Protein AF-A0A4V2ML51-F1 (afdb_monomer)

Sequence (66 aa):
MSSLFSDHVVLQQQTKVNIWGWATPGNKVQVAGTWGEQVSTVTGSDGKWKVKISTPVAGGPYSDLI

Foldseek 3Di:
DDDDPPDDPDDDDDWKDKDKDFDPAQDKDWDADPVGDIDIDGAHPVRIDIDITTDDGPDDDPPDDD

Solvent-accessible surface area (backbone atoms only — not comparable to full-atom values): 4616 Å² total; per-residue (Å²): 138,81,90,79,87,84,81,82,87,82,74,86,82,78,71,61,48,78,48,70,52,75,51,64,52,72,38,80,47,76,50,72,48,97,86,76,48,72,51,74,50,60,21,34,91,85,16,40,37,74,46,77,45,72,55,75,84,90,82,71,81,90,78,82,82,133

InterPro domains:
  IPR013783 Immuno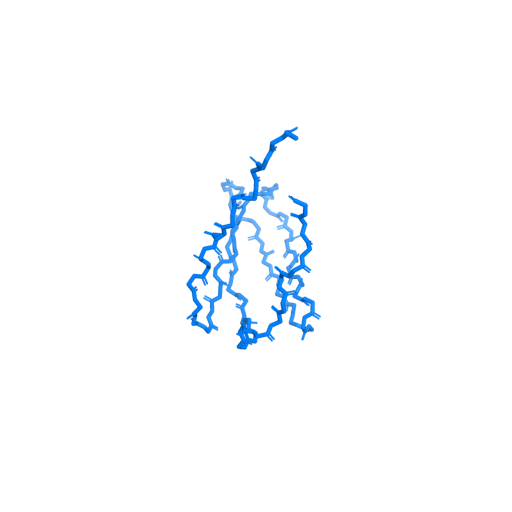globulin-like fold [G3DSA:2.60.40.10] (6-64)
  IPR039329 Sialate O-acetylesterase [PTHR22901] (1-63)

Nearest PDB structures (foldseek):
  2yn3-assembly1_A  TM=8.368E-01  e=2.503E-01  Salmonella enterica subsp. enterica serovar Typhimurium str. LT2
  2yn3-assembly2_B  TM=8.250E-01  e=2.653E-01  Salmonella enterica subsp. enterica serovar Typhimurium str. LT2
  2yn3-assembly1_C  TM=8.583E-01  e=3.549E-01  Salmonella enterica subsp. enterica serovar Typhimurium str. LT2
  2yn3-assembly3_D  TM=8.650E-01  e=4.747E-01  Salmonella enterica subsp. enterica serovar Typhimurium str. LT2
  8jx3-assembly1_F  TM=2.820E-01  e=6.895E+00  Staphylococcus aureus

pLDDT: mean 70.18, std 19.56, range [31.94, 92.62]

Radius of gyration: 15.83 Å; Cα contacts (8 Å, |Δi|>4): 93; chains: 1; bounding box: 26×43×33 Å

Structure (mmCIF, N/CA/C/O backbone):
data_AF-A0A4V2ML51-F1
#
_entry.id   AF-A0A4V2ML51-F1
#
loop_
_atom_site.group_PDB
_atom_site.id
_atom_site.type_symbol
_atom_site.label_atom_id
_atom_site.label_alt_id
_atom_site.label_comp_id
_atom_site.label_asym_id
_atom_site.label_entity_id
_atom_site.label_seq_id
_atom_site.pdbx_PDB_ins_code
_atom_site.Cartn_x
_atom_site.Cartn_y
_atom_site.Cartn_z
_atom_site.occupancy
_atom_site.B_iso_or_equiv
_atom_site.auth_seq_id
_atom_site.auth_comp_id
_atom_site.auth_asym_id
_atom_site.auth_atom_id
_atom_site.pdbx_PDB_model_num
ATOM 1 N N . MET A 1 1 ? -4.699 37.389 17.639 1.00 38.41 1 MET A N 1
ATOM 2 C CA . MET A 1 1 ? -5.110 37.579 16.230 1.00 38.41 1 MET A CA 1
ATOM 3 C C . MET A 1 1 ? -4.207 36.672 15.405 1.00 38.41 1 MET A C 1
ATOM 5 O O . MET A 1 1 ? -3.010 36.866 15.496 1.00 38.41 1 MET A O 1
A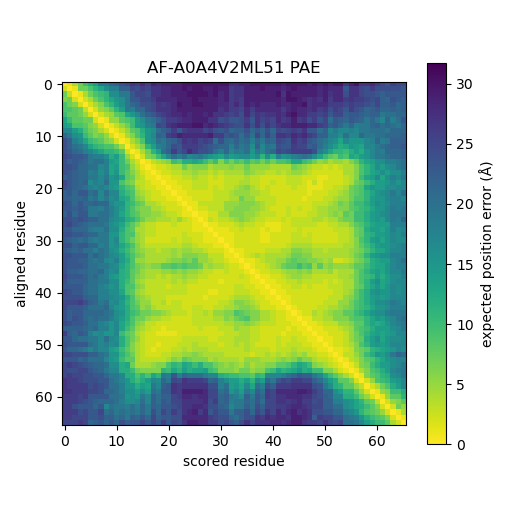TOM 9 N N . SER A 1 2 ? -4.626 35.627 14.702 1.00 41.59 2 SER A N 1
ATOM 10 C CA . SER A 1 2 ? -5.957 35.143 14.346 1.00 41.59 2 SER A CA 1
ATOM 11 C C . SER A 1 2 ? -5.855 33.656 13.978 1.00 41.59 2 SER A C 1
ATOM 13 O O . SER A 1 2 ? -4.850 33.216 13.432 1.00 41.59 2 SER A O 1
ATOM 15 N N . SER A 1 3 ? -6.915 32.930 14.325 1.00 53.19 3 SER A N 1
ATOM 16 C CA . SER A 1 3 ? -7.263 31.545 13.985 1.00 53.19 3 SER A CA 1
ATOM 17 C C . SER A 1 3 ? -7.040 31.175 12.522 1.00 53.19 3 SER A C 1
ATOM 19 O O . SER A 1 3 ? -7.530 31.924 11.686 1.00 53.19 3 SER A O 1
ATOM 21 N N . LEU A 1 4 ? -6.518 29.970 12.251 1.00 47.97 4 LEU A N 1
ATOM 22 C CA . LEU A 1 4 ? -6.988 29.090 11.168 1.00 47.97 4 LEU A CA 1
ATOM 23 C C . LEU A 1 4 ? -6.669 27.617 11.505 1.00 47.97 4 LEU A C 1
ATOM 25 O O . LEU A 1 4 ? -5.796 27.002 10.905 1.00 47.97 4 LEU A O 1
ATOM 29 N N . PHE A 1 5 ? -7.410 27.046 12.458 1.00 52.88 5 PHE A N 1
ATOM 30 C CA . PHE A 1 5 ? -7.663 25.604 12.444 1.00 52.88 5 PHE A CA 1
ATOM 31 C C . PHE A 1 5 ? -8.540 25.327 11.216 1.00 52.88 5 PHE A C 1
ATOM 33 O O . PHE A 1 5 ? -9.691 25.766 11.178 1.00 52.88 5 PHE A O 1
ATOM 40 N N . SER A 1 6 ? -8.000 24.668 10.188 1.00 48.31 6 SER A N 1
ATOM 41 C CA . SER A 1 6 ? -8.817 24.087 9.119 1.00 48.31 6 SER A CA 1
ATOM 42 C C . SER A 1 6 ? -8.776 22.580 9.268 1.00 48.31 6 SER A C 1
ATOM 44 O O . SER A 1 6 ? -7.903 21.867 8.783 1.00 48.31 6 SER A O 1
ATOM 46 N N . ASP A 1 7 ? -9.728 22.172 10.078 1.00 57.81 7 ASP A N 1
ATOM 47 C CA . ASP A 1 7 ? -10.027 20.837 10.509 1.00 57.81 7 ASP A CA 1
ATOM 48 C C . ASP A 1 7 ? -10.824 20.114 9.398 1.00 57.81 7 ASP A C 1
ATOM 50 O O . ASP A 1 7 ? -11.638 20.736 8.713 1.00 57.81 7 ASP A O 1
ATOM 54 N N . HIS A 1 8 ? -10.624 18.793 9.290 1.00 47.22 8 HIS A N 1
ATOM 55 C CA . HIS A 1 8 ? -11.468 17.798 8.590 1.00 47.22 8 HIS A CA 1
ATOM 56 C C . HIS A 1 8 ? -11.041 17.344 7.178 1.00 47.22 8 HIS A C 1
ATOM 58 O O . HIS A 1 8 ? -11.755 17.502 6.186 1.00 47.22 8 HIS A O 1
ATOM 64 N N . VAL A 1 9 ? -9.936 16.593 7.106 1.00 47.78 9 VAL A N 1
ATOM 65 C CA . VAL A 1 9 ? -9.768 15.575 6.055 1.00 47.78 9 VAL A CA 1
ATOM 66 C C . VAL A 1 9 ? -10.610 14.351 6.435 1.00 47.78 9 VAL A C 1
ATOM 68 O O . VAL A 1 9 ? -10.226 13.552 7.286 1.00 47.78 9 VAL A O 1
ATOM 71 N N . VAL A 1 10 ? -11.780 14.194 5.811 1.00 55.84 10 VAL A N 1
ATOM 72 C CA . VAL A 1 10 ? -12.620 12.996 5.969 1.00 55.84 10 VAL A CA 1
ATOM 73 C C . VAL A 1 10 ? -12.047 11.867 5.109 1.00 55.84 10 VAL A C 1
ATOM 75 O O . VAL A 1 10 ? -12.305 11.785 3.908 1.00 55.84 10 VAL A O 1
ATOM 78 N N . LEU A 1 11 ? -11.268 10.974 5.719 1.00 51.47 11 LEU A N 1
ATOM 79 C CA . LEU A 1 11 ? -10.901 9.693 5.115 1.00 51.47 11 LEU A CA 1
ATOM 80 C C . LEU A 1 11 ? -12.059 8.714 5.314 1.00 51.47 11 LEU A C 1
ATOM 82 O O . LEU A 1 11 ? -12.278 8.203 6.411 1.00 51.47 11 LEU A O 1
ATOM 86 N N . GLN A 1 12 ? -12.824 8.468 4.248 1.00 43.91 12 GLN A N 1
ATOM 87 C CA . GLN A 1 12 ? -13.876 7.458 4.287 1.00 43.91 12 GLN A CA 1
ATOM 88 C C . GLN A 1 12 ? -13.289 6.074 4.586 1.00 43.91 12 GLN A C 1
ATOM 90 O O . GLN A 1 12 ? -12.405 5.566 3.894 1.00 43.91 12 GLN A O 1
ATOM 95 N N . G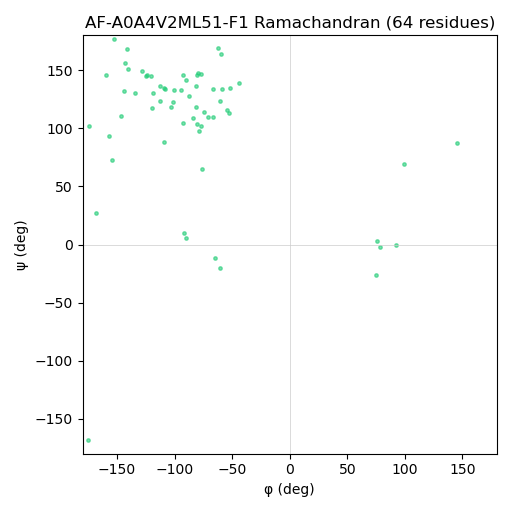LN A 1 13 ? -13.819 5.483 5.649 1.00 46.03 13 GLN A N 1
ATOM 96 C CA . GLN A 1 13 ? -13.382 4.250 6.277 1.00 46.03 13 GLN A CA 1
ATOM 97 C C . GLN A 1 13 ? -14.296 3.102 5.844 1.00 46.03 13 GLN A C 1
ATOM 99 O O . GLN A 1 13 ? -15.492 3.173 6.097 1.00 46.03 13 GLN A O 1
ATOM 104 N N . GLN A 1 14 ? -13.731 2.042 5.247 1.00 47.75 14 GLN A N 1
ATOM 105 C CA . GLN A 1 14 ? -14.205 0.650 5.357 1.00 47.75 14 GLN A CA 1
ATOM 106 C C . GLN A 1 14 ? -13.237 -0.341 4.658 1.00 47.75 14 GLN A C 1
ATOM 108 O O . GLN A 1 14 ? -13.200 -0.521 3.442 1.00 47.75 14 GLN A O 1
ATOM 113 N N . THR A 1 15 ? -12.443 -0.996 5.510 1.00 60.25 15 THR A N 1
ATOM 114 C CA . THR A 1 15 ? -11.829 -2.337 5.402 1.00 60.25 15 THR A CA 1
ATOM 115 C C . THR A 1 15 ? -10.632 -2.572 4.469 1.00 60.25 15 THR A C 1
ATOM 117 O O . THR A 1 15 ? -9.838 -3.463 4.769 1.00 60.25 15 THR A O 1
ATOM 120 N N . LYS A 1 16 ? -10.419 -1.812 3.386 1.00 62.00 16 LYS A N 1
ATOM 121 C CA . LYS A 1 16 ? -9.202 -1.941 2.546 1.00 62.00 16 LYS A CA 1
ATOM 122 C C . LYS A 1 16 ? -8.783 -0.594 1.967 1.00 62.00 16 LYS A C 1
ATOM 124 O O . LYS A 1 16 ? -9.440 -0.086 1.060 1.00 62.00 16 LYS A O 1
ATOM 129 N N . VAL A 1 17 ? -7.660 -0.051 2.432 1.00 74.69 17 VAL A N 1
ATOM 130 C CA . VAL A 1 17 ? -7.112 1.188 1.869 1.00 74.69 17 VAL A CA 1
ATOM 131 C C . VAL A 1 17 ? -6.217 0.841 0.685 1.00 74.69 17 VAL A C 1
ATOM 133 O O . VAL A 1 17 ? -5.321 -0.002 0.771 1.00 74.69 17 VAL A O 1
ATOM 136 N N . ASN A 1 18 ? -6.490 1.485 -0.449 1.00 80.25 18 ASN A N 1
ATOM 137 C CA . ASN A 1 18 ? -5.607 1.436 -1.604 1.00 80.25 18 ASN A CA 1
ATOM 138 C C . ASN A 1 18 ? -4.513 2.489 -1.417 1.00 80.25 18 ASN A C 1
ATOM 140 O O . ASN A 1 18 ? -4.788 3.679 -1.557 1.00 80.25 18 ASN A O 1
ATOM 144 N N . ILE A 1 19 ? -3.288 2.052 -1.153 1.00 82.31 19 ILE A N 1
ATOM 145 C CA . ILE A 1 19 ? -2.111 2.920 -1.150 1.00 82.31 19 ILE A CA 1
ATOM 146 C C . ILE A 1 19 ? -1.482 2.832 -2.534 1.00 82.31 19 ILE A C 1
ATOM 148 O O . ILE A 1 19 ? -1.335 1.747 -3.099 1.00 82.31 19 ILE A O 1
ATOM 152 N N . TRP A 1 20 ? -1.154 3.978 -3.107 1.00 87.06 20 TRP A N 1
ATOM 153 C CA . TRP A 1 20 ? -0.573 4.077 -4.434 1.00 87.06 20 TRP A CA 1
ATOM 154 C C . TRP A 1 20 ? 0.460 5.191 -4.457 1.00 87.06 20 TRP A C 1
ATOM 156 O O . TRP A 1 20 ? 0.422 6.114 -3.644 1.00 87.06 20 TRP A O 1
ATOM 166 N N . GLY A 1 21 ? 1.389 5.087 -5.393 1.00 86.31 21 GLY A N 1
ATOM 167 C CA . GLY A 1 21 ? 2.437 6.072 -5.563 1.00 86.31 21 GLY A CA 1
ATOM 168 C C . GLY A 1 21 ? 3.288 5.769 -6.780 1.00 86.31 21 GLY A C 1
ATOM 169 O O . GLY A 1 21 ? 2.958 4.909 -7.604 1.00 86.31 21 GLY A O 1
ATOM 170 N N . TRP A 1 22 ? 4.403 6.485 -6.857 1.00 90.19 22 TRP A N 1
ATOM 171 C CA . TRP A 1 22 ? 5.401 6.312 -7.897 1.00 90.19 22 TRP A CA 1
ATOM 172 C C . TRP A 1 22 ? 6.748 5.948 -7.287 1.00 90.19 22 TRP A C 1
ATOM 174 O O . TRP A 1 22 ? 7.086 6.395 -6.193 1.00 90.19 22 TRP A O 1
ATOM 184 N N . ALA A 1 23 ? 7.500 5.109 -7.982 1.00 88.56 23 ALA A N 1
ATOM 185 C CA . ALA A 1 23 ? 8.869 4.745 -7.651 1.00 88.56 23 ALA A CA 1
ATOM 186 C C .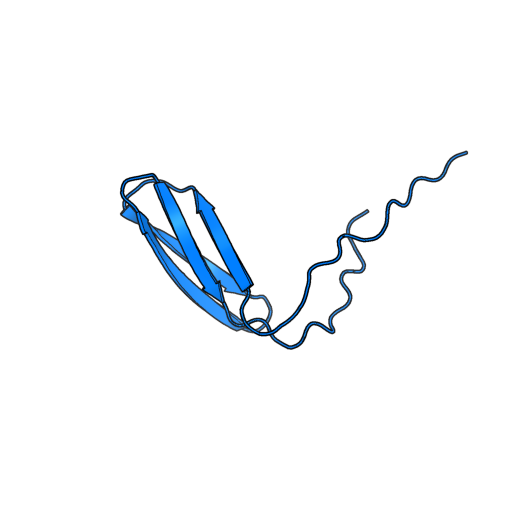 ALA A 1 23 ? 9.602 4.356 -8.942 1.00 88.56 23 ALA A C 1
ATOM 188 O O . ALA A 1 23 ? 9.009 4.320 -10.021 1.00 88.56 23 ALA A O 1
ATOM 189 N N . THR A 1 24 ? 10.894 4.052 -8.857 1.00 88.38 24 THR A N 1
ATOM 190 C CA . THR A 1 24 ? 11.627 3.540 -10.020 1.00 88.38 24 THR A CA 1
ATOM 191 C C . THR A 1 24 ? 10.978 2.241 -10.526 1.00 88.38 24 THR A C 1
ATOM 193 O O . THR A 1 24 ? 10.670 1.367 -9.705 1.00 88.38 24 THR A O 1
ATOM 196 N N . PRO A 1 25 ? 10.767 2.085 -11.846 1.00 92.62 25 PRO A N 1
ATOM 197 C CA . PRO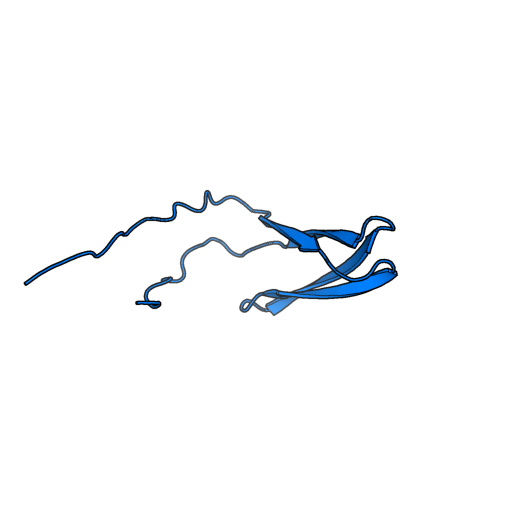 A 1 25 ? 10.268 0.841 -12.427 1.00 92.62 25 PRO A CA 1
ATOM 198 C C . PRO A 1 25 ? 11.098 -0.369 -11.987 1.00 92.62 25 PRO A C 1
ATOM 200 O O . PRO A 1 25 ? 12.326 -0.309 -11.970 1.00 92.62 25 PRO A O 1
ATOM 203 N N . GLY A 1 26 ? 10.432 -1.462 -11.608 1.00 89.25 26 GLY A N 1
ATOM 204 C CA . GLY A 1 26 ? 11.098 -2.684 -11.146 1.00 89.25 26 GLY A CA 1
ATOM 205 C C . GLY A 1 26 ? 11.611 -2.655 -9.700 1.00 89.25 26 GLY A C 1
ATOM 206 O O . GLY A 1 26 ? 12.100 -3.677 -9.223 1.00 89.25 26 GLY A O 1
ATOM 207 N N . ASN A 1 27 ? 11.467 -1.543 -8.967 1.00 90.25 27 ASN A N 1
ATOM 208 C CA . ASN A 1 27 ? 11.822 -1.517 -7.547 1.00 90.25 27 ASN A CA 1
ATOM 209 C C . ASN A 1 27 ? 10.772 -2.200 -6.669 1.00 90.25 27 ASN A C 1
ATOM 211 O O . ASN A 1 27 ? 9.566 -2.116 -6.910 1.00 90.25 27 ASN A O 1
ATOM 215 N N . LYS A 1 28 ? 11.251 -2.825 -5.589 1.00 92.56 28 LYS A N 1
ATOM 216 C CA . LYS A 1 28 ? 10.408 -3.369 -4.526 1.00 92.56 28 LYS A CA 1
ATOM 217 C C . LYS A 1 28 ? 10.003 -2.250 -3.570 1.00 92.56 28 LYS A C 1
ATOM 219 O O . LYS A 1 28 ? 10.851 -1.654 -2.911 1.00 92.56 28 LYS A O 1
ATOM 2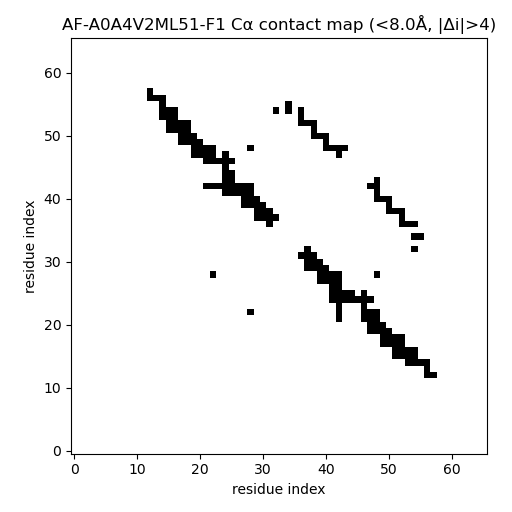24 N N . VAL A 1 29 ? 8.706 -2.003 -3.465 1.00 89.25 29 VAL A N 1
ATOM 225 C CA . VAL A 1 29 ? 8.107 -1.069 -2.512 1.00 89.25 29 VAL A CA 1
ATOM 226 C C . VAL A 1 29 ? 7.552 -1.860 -1.337 1.00 89.25 29 VAL A C 1
ATOM 228 O O . VAL A 1 29 ? 6.870 -2.868 -1.523 1.00 89.25 29 VAL A O 1
ATOM 231 N N . GLN A 1 30 ? 7.844 -1.411 -0.120 1.00 90.00 30 GLN A N 1
ATOM 232 C CA . GLN A 1 30 ? 7.318 -1.991 1.113 1.00 90.00 30 GLN A CA 1
ATOM 233 C C . GLN A 1 30 ? 6.506 -0.934 1.849 1.00 90.00 30 GLN A C 1
ATOM 235 O O . GLN A 1 30 ? 6.971 0.185 2.045 1.00 90.00 30 GLN A O 1
ATOM 240 N N . VAL A 1 31 ? 5.295 -1.303 2.247 1.00 83.88 31 VAL A N 1
ATOM 241 C CA . VAL A 1 31 ? 4.382 -0.455 3.006 1.00 83.88 31 VAL A CA 1
ATOM 242 C C . VAL A 1 31 ? 4.093 -1.160 4.320 1.00 83.88 31 VAL A C 1
ATOM 244 O O . VAL A 1 31 ? 3.546 -2.261 4.320 1.00 83.88 31 VAL A O 1
ATOM 247 N N . ALA A 1 32 ? 4.485 -0.532 5.425 1.00 83.25 32 ALA A N 1
ATOM 248 C CA . ALA A 1 32 ? 4.249 -1.020 6.776 1.00 83.25 32 ALA A CA 1
ATOM 249 C C . ALA A 1 32 ? 3.264 -0.086 7.487 1.00 83.25 32 ALA A C 1
ATOM 251 O O . ALA A 1 32 ? 3.489 1.122 7.570 1.00 83.25 32 ALA A O 1
ATOM 252 N N . GLY A 1 33 ? 2.163 -0.651 7.969 1.00 79.56 33 GLY A N 1
ATOM 253 C CA . GLY A 1 33 ? 1.235 0.016 8.866 1.00 79.56 33 GLY A CA 1
ATOM 254 C C . GLY A 1 33 ? 1.755 -0.024 10.300 1.00 79.56 33 GLY A C 1
ATOM 255 O O . GLY A 1 33 ? 2.346 -1.009 10.739 1.00 79.56 33 GLY A O 1
ATOM 256 N N . THR A 1 34 ? 1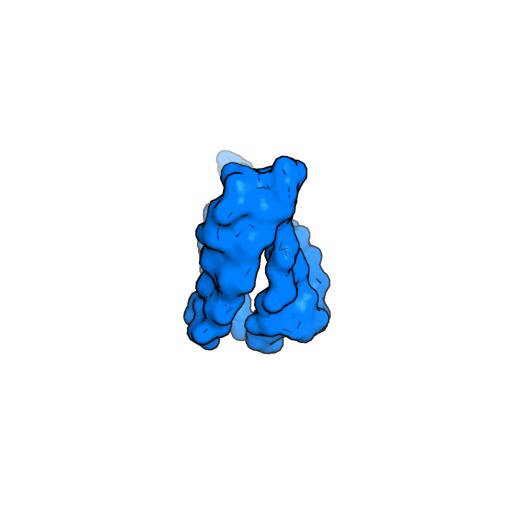.481 1.028 11.066 1.00 76.38 34 THR A N 1
ATOM 257 C CA . THR A 1 34 ? 1.851 1.126 12.492 1.00 76.38 34 THR A CA 1
ATOM 258 C C . THR A 1 34 ? 1.138 0.101 13.380 1.00 76.38 34 THR A C 1
ATOM 260 O O . THR A 1 34 ? 1.523 -0.101 14.525 1.00 76.38 34 THR A O 1
ATOM 263 N N . TRP A 1 35 ? 0.121 -0.574 12.847 1.00 79.69 35 TRP A N 1
ATOM 264 C CA . TRP A 1 35 ? -0.642 -1.645 13.490 1.00 79.69 35 TRP A CA 1
ATOM 265 C C . TRP A 1 35 ? -0.095 -3.056 13.207 1.00 79.69 35 TRP A C 1
ATOM 267 O O . TRP A 1 35 ? -0.762 -4.039 13.517 1.00 79.69 35 TRP A O 1
ATOM 277 N N . GLY A 1 36 ? 1.094 -3.170 12.606 1.00 77.88 36 GLY A N 1
ATOM 278 C CA . GLY A 1 36 ? 1.790 -4.448 12.410 1.00 77.88 36 GLY A CA 1
ATOM 279 C C . GLY A 1 36 ? 1.523 -5.155 11.078 1.00 77.88 36 GLY A C 1
ATOM 280 O O . GLY A 1 36 ? 2.117 -6.199 10.828 1.00 77.88 36 GLY A O 1
ATOM 281 N N . GLU A 1 37 ? 0.686 -4.599 10.200 1.00 80.12 37 GLU A N 1
ATOM 282 C CA . GLU A 1 37 ? 0.523 -5.117 8.835 1.00 80.12 37 GLU A CA 1
ATOM 283 C C . GLU A 1 37 ? 1.634 -4.605 7.923 1.00 80.12 37 GLU A C 1
ATOM 285 O O . GLU A 1 37 ? 1.940 -3.412 7.901 1.00 80.12 37 GLU A O 1
ATOM 290 N N . GLN A 1 38 ? 2.193 -5.489 7.102 1.00 83.06 38 GLN A N 1
ATOM 291 C CA . GLN A 1 38 ? 3.193 -5.127 6.108 1.00 83.06 38 GLN A CA 1
ATOM 292 C C . GLN A 1 38 ? 2.858 -5.779 4.773 1.00 83.06 38 GLN A C 1
ATOM 294 O O . GLN A 1 38 ? 2.648 -6.986 4.677 1.00 83.06 38 GLN A O 1
ATOM 299 N N . VAL A 1 39 ? 2.857 -4.975 3.715 1.00 86.62 39 VAL A N 1
ATOM 300 C CA . VAL A 1 39 ? 2.665 -5.443 2.344 1.00 86.62 39 VAL A CA 1
ATOM 301 C C . VAL A 1 39 ? 3.830 -4.990 1.480 1.00 86.62 39 VAL A C 1
ATOM 303 O O . VAL A 1 39 ? 4.390 -3.911 1.668 1.00 86.62 39 VAL A O 1
ATOM 306 N N . SER A 1 40 ? 4.210 -5.821 0.515 1.00 89.25 40 SER A N 1
ATOM 307 C CA . SER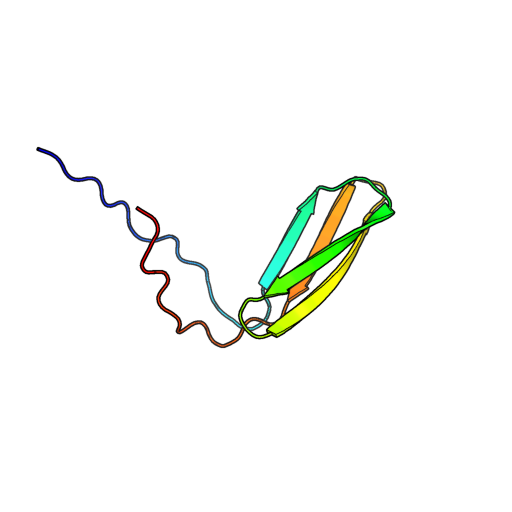 A 1 40 ? 5.229 -5.464 -0.469 1.00 89.25 40 SER A CA 1
ATOM 308 C C . SER A 1 40 ? 4.682 -5.611 -1.878 1.00 89.25 40 SER A C 1
ATOM 310 O O . SER A 1 40 ? 3.852 -6.479 -2.142 1.00 89.25 40 SER A O 1
ATOM 312 N N . THR A 1 41 ? 5.128 -4.740 -2.772 1.00 90.06 41 THR A N 1
ATOM 313 C CA . THR A 1 41 ? 4.786 -4.774 -4.192 1.00 90.06 41 THR A CA 1
ATOM 314 C C . THR A 1 41 ? 5.994 -4.411 -5.032 1.00 90.06 41 THR A C 1
ATOM 316 O O . THR A 1 41 ? 7.005 -3.936 -4.515 1.00 90.06 41 THR A O 1
ATOM 319 N N . VAL A 1 42 ? 5.892 -4.640 -6.332 1.00 91.62 42 VAL A N 1
ATOM 320 C CA . VAL A 1 42 ? 6.897 -4.226 -7.304 1.00 91.62 42 VAL A CA 1
ATOM 321 C C . VAL A 1 42 ? 6.285 -3.158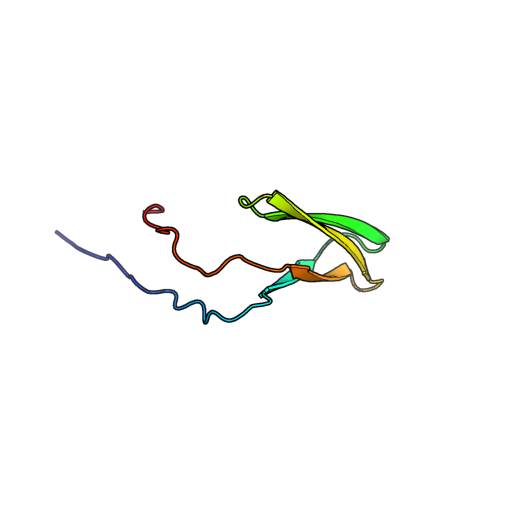 -8.187 1.00 91.62 42 VAL A C 1
ATOM 323 O O . VAL A 1 42 ? 5.136 -3.264 -8.617 1.00 91.62 42 VAL A O 1
ATOM 326 N N . THR A 1 43 ? 7.058 -2.113 -8.434 1.00 92.19 43 THR A N 1
ATOM 327 C CA . THR A 1 43 ? 6.652 -1.026 -9.310 1.00 92.19 43 THR A CA 1
ATOM 328 C C . THR A 1 43 ? 6.533 -1.499 -10.753 1.00 92.19 43 THR A C 1
ATOM 330 O O . THR A 1 43 ? 7.435 -2.164 -11.268 1.00 92.19 43 THR A O 1
ATOM 333 N N . GLY A 1 44 ? 5.439 -1.114 -11.412 1.00 87.50 44 GLY A N 1
ATOM 334 C CA . GLY A 1 44 ? 5.216 -1.368 -12.829 1.00 87.50 44 GLY A CA 1
ATOM 335 C C . GLY A 1 44 ? 6.258 -0.694 -13.723 1.00 87.50 44 GLY A C 1
ATOM 336 O O . GLY A 1 44 ? 7.038 0.159 -13.293 1.00 87.50 44 GLY A O 1
ATOM 337 N N . SER A 1 45 ? 6.255 -1.059 -15.004 1.00 89.81 45 SER A N 1
ATOM 338 C CA . SER A 1 45 ? 7.136 -0.470 -16.023 1.00 89.81 45 SER A CA 1
ATOM 339 C C . SER A 1 45 ? 6.933 1.039 -16.208 1.00 89.81 45 SER A C 1
ATOM 341 O O . SER A 1 45 ? 7.817 1.722 -16.709 1.00 89.81 45 SER A O 1
ATOM 343 N N . ASP A 1 46 ? 5.778 1.561 -15.796 1.00 88.44 46 ASP A N 1
ATOM 344 C CA . ASP A 1 46 ? 5.408 2.976 -15.820 1.00 88.44 46 ASP A CA 1
ATOM 345 C C . ASP A 1 46 ? 5.788 3.730 -14.532 1.00 88.44 46 ASP A C 1
ATOM 347 O O . ASP A 1 46 ? 5.419 4.892 -14.354 1.00 88.44 46 ASP A O 1
ATOM 351 N N . GLY A 1 47 ? 6.497 3.073 -13.610 1.00 88.69 47 GLY A N 1
ATOM 352 C CA . GLY A 1 47 ? 6.881 3.658 -12.331 1.00 88.69 47 GLY A CA 1
ATOM 353 C C . GLY A 1 47 ? 5.729 3.734 -11.328 1.00 88.69 47 GLY A C 1
ATOM 354 O O . GLY A 1 47 ? 5.931 4.245 -10.230 1.00 88.69 47 GLY A O 1
ATOM 355 N N . LYS A 1 48 ? 4.532 3.227 -11.656 1.00 90.56 48 LYS A N 1
ATOM 356 C CA . LYS A 1 48 ? 3.379 3.239 -10.751 1.00 90.56 48 LYS A CA 1
ATOM 357 C C . LYS A 1 48 ? 3.301 1.956 -9.950 1.00 90.56 48 LYS A C 1
ATOM 359 O O . LYS A 1 48 ? 3.599 0.862 -10.429 1.00 90.56 48 LYS A O 1
ATOM 364 N N . TRP A 1 49 ? 2.832 2.085 -8.719 1.00 91.19 49 TRP A N 1
ATOM 365 C CA . TRP A 1 49 ? 2.533 0.944 -7.873 1.00 91.19 49 TRP A CA 1
ATOM 366 C C . TRP A 1 49 ? 1.256 1.186 -7.078 1.00 91.19 49 TRP A C 1
ATOM 368 O O . TRP A 1 49 ? 0.878 2.320 -6.774 1.00 91.19 49 TRP A O 1
ATOM 378 N N . LYS A 1 50 ? 0.571 0.089 -6.756 1.00 87.25 50 LYS A N 1
ATOM 379 C CA . LYS A 1 50 ? -0.648 0.088 -5.952 1.00 87.25 50 LYS A CA 1
ATOM 380 C C . LYS A 1 50 ? -0.662 -1.144 -5.064 1.00 87.25 50 LYS A C 1
ATOM 382 O O . LYS A 1 50 ? -0.454 -2.257 -5.545 1.00 87.25 50 LYS A O 1
ATOM 387 N N . VAL A 1 51 ? -0.946 -0.946 -3.785 1.00 86.31 51 VAL A N 1
ATOM 388 C CA . VAL A 1 51 ? -1.141 -2.014 -2.804 1.00 86.31 51 VAL A CA 1
ATOM 389 C C . VAL A 1 51 ? -2.449 -1.823 -2.070 1.00 86.31 51 VAL A C 1
ATOM 391 O O . VAL A 1 51 ? -2.923 -0.706 -1.868 1.00 86.31 51 VAL A O 1
ATOM 394 N N . LYS A 1 52 ? -3.035 -2.943 -1.664 1.00 84.19 52 LYS A N 1
ATOM 395 C CA . LYS A 1 52 ? -4.153 -2.960 -0.731 1.00 84.19 52 LYS A CA 1
ATOM 396 C C . LYS A 1 52 ? -3.597 -3.375 0.614 1.00 84.19 52 LYS A C 1
ATOM 398 O O . LYS A 1 52 ? -3.082 -4.484 0.723 1.00 84.19 52 LYS A O 1
ATOM 403 N N . ILE A 1 53 ? -3.705 -2.495 1.600 1.00 80.81 53 ILE A N 1
ATOM 404 C CA . ILE A 1 53 ? -3.408 -2.838 2.987 1.00 80.81 53 ILE A CA 1
ATOM 405 C C . ILE A 1 53 ? -4.718 -2.873 3.770 1.00 80.81 53 ILE A C 1
ATOM 407 O O . ILE A 1 53 ? -5.588 -2.008 3.609 1.00 80.81 53 ILE A O 1
ATOM 411 N N . SER A 1 54 ? -4.876 -3.914 4.580 1.00 76.31 54 SER A N 1
ATOM 412 C CA . SER A 1 54 ? -5.966 -3.993 5.542 1.00 76.31 54 SER A CA 1
ATOM 413 C C . SER A 1 54 ? -5.628 -3.051 6.690 1.00 76.31 54 SER A C 1
ATOM 415 O O . SER A 1 54 ? -4.636 -3.245 7.391 1.00 76.31 54 SER A O 1
ATOM 417 N N . THR A 1 55 ? -6.418 -1.997 6.851 1.00 67.44 55 THR A N 1
ATOM 418 C CA . THR A 1 55 ? -6.320 -1.112 8.013 1.00 67.44 55 THR A CA 1
ATOM 419 C C . THR A 1 55 ? -7.244 -1.642 9.110 1.00 67.44 55 THR A C 1
ATOM 421 O O . THR A 1 55 ? -8.355 -2.078 8.784 1.00 67.44 55 THR A O 1
ATOM 424 N N . PRO A 1 56 ? -6.854 -1.588 10.396 1.00 64.44 56 PRO A N 1
ATOM 425 C CA . PRO A 1 56 ? -7.774 -1.847 11.496 1.00 64.44 56 PRO A CA 1
ATOM 426 C C . PRO A 1 56 ? -8.935 -0.844 11.442 1.00 64.44 56 PRO A C 1
ATOM 428 O O . PRO A 1 56 ? -8.864 0.172 10.744 1.00 64.44 56 PRO A O 1
ATOM 431 N N . VAL A 1 57 ? -10.022 -1.133 12.164 1.00 55.09 57 VAL A N 1
ATOM 432 C CA . VAL A 1 57 ? -11.132 -0.185 12.333 1.00 55.09 57 VAL A CA 1
ATOM 433 C C . VAL A 1 57 ? -10.534 1.136 12.827 1.00 55.09 57 VAL A C 1
ATOM 435 O O . VAL A 1 57 ? -9.964 1.183 13.913 1.00 55.09 57 VAL A O 1
ATOM 438 N N . ALA A 1 58 ? -10.593 2.184 12.001 1.00 53.41 58 ALA A N 1
ATOM 439 C CA . ALA A 1 58 ? -10.158 3.519 12.375 1.00 53.41 58 ALA A CA 1
ATOM 440 C C . ALA A 1 58 ? -10.885 3.944 13.657 1.00 53.41 58 ALA A C 1
ATOM 442 O O . ALA A 1 58 ? -12.111 4.029 13.712 1.00 53.41 58 ALA A O 1
ATOM 443 N N . GLY A 1 59 ? -10.076 4.127 14.691 1.00 44.12 59 GLY A N 1
ATOM 444 C CA . GLY A 1 59 ? -10.448 4.523 16.042 1.00 44.12 59 GLY A CA 1
ATOM 445 C C . GLY A 1 59 ? -9.204 4.901 16.849 1.00 44.12 59 GLY A C 1
ATOM 446 O O . GLY A 1 59 ? -9.180 4.726 18.060 1.00 44.12 59 GLY A O 1
ATOM 447 N N . GLY A 1 60 ? -8.148 5.363 16.173 1.00 39.72 60 GLY A N 1
ATOM 448 C CA . GLY A 1 60 ? -6.986 5.987 16.801 1.00 39.72 60 GLY A CA 1
ATOM 449 C C . GLY A 1 60 ? -7.013 7.485 16.492 1.00 39.72 60 GLY A C 1
ATOM 450 O O . GLY A 1 60 ? -7.278 7.837 15.339 1.00 39.72 60 GLY A O 1
ATOM 451 N N . PRO A 1 61 ? -6.795 8.369 17.478 1.00 42.72 61 PRO A N 1
ATOM 452 C CA . PRO A 1 61 ? -6.892 9.803 17.276 1.00 42.72 61 PRO A CA 1
ATOM 453 C C . PRO A 1 61 ? -5.704 10.256 16.432 1.00 42.72 61 PRO A C 1
ATOM 455 O O . PRO A 1 61 ? -4.577 10.299 16.913 1.00 42.72 61 PRO A O 1
ATOM 458 N N . TYR A 1 62 ? -5.947 10.651 15.186 1.00 43.06 62 TYR A N 1
ATOM 459 C CA . TYR A 1 62 ? -5.058 11.605 14.528 1.00 43.06 62 TYR A CA 1
ATOM 460 C C . TYR A 1 62 ? -5.361 13.000 15.104 1.00 43.06 62 TYR A C 1
ATOM 462 O O . TYR A 1 62 ? -5.892 13.867 14.422 1.00 43.06 62 TYR A O 1
ATOM 470 N N . SER A 1 63 ? -5.080 13.170 16.400 1.00 41.81 63 SER A N 1
ATOM 471 C CA . SER A 1 63 ? -4.688 14.455 16.970 1.00 41.81 63 SER A CA 1
ATOM 472 C C . SER A 1 63 ? -3.176 14.445 16.923 1.00 41.81 63 SER A C 1
ATOM 474 O O . SER A 1 63 ? -2.560 13.682 17.658 1.00 41.81 63 SER A O 1
ATOM 476 N N . ASP A 1 64 ? -2.629 15.196 15.979 1.00 44.00 64 ASP A N 1
ATOM 477 C CA . ASP A 1 64 ? -1.357 15.917 16.072 1.00 44.00 64 ASP A CA 1
ATOM 478 C C . ASP A 1 64 ? -0.688 15.911 14.705 1.00 44.00 64 ASP A C 1
ATOM 480 O O . ASP A 1 64 ? 0.134 15.057 14.385 1.00 44.00 64 ASP A O 1
ATOM 484 N N . LEU A 1 65 ? -1.040 16.908 13.899 1.00 31.94 65 LEU A N 1
ATOM 485 C CA . LEU A 1 65 ? -0.029 17.691 13.204 1.00 31.94 65 LEU A CA 1
ATOM 486 C C . LEU A 1 65 ? -0.639 19.055 12.841 1.00 31.94 65 LEU A C 1
ATOM 488 O O . LEU A 1 65 ? -1.315 19.171 11.827 1.00 31.94 65 LEU A O 1
ATOM 492 N N . ILE A 1 66 ? -0.408 20.005 13.760 1.00 35.69 66 ILE A N 1
ATOM 493 C CA . ILE A 1 66 ? -0.281 21.477 13.629 1.00 35.69 66 ILE A CA 1
ATOM 494 C C . ILE A 1 66 ? -1.300 22.207 12.744 1.00 35.69 66 ILE A C 1
ATOM 496 O O . ILE A 1 66 ? -1.236 22.081 11.503 1.00 35.69 66 ILE A O 1
#

Organism: NCBI:txid2530455

Secondary structure (DSSP, 8-state):
-------------SS-EEEEEE--TTPEEEEE-TTS-EEEEE--TTSEEEEEE----S-S------

Mean predicted aligned error: 12.74 Å